Protein AF-T1L429-F1 (afdb_monomer)

Nearest PDB structures (foldseek):
  4bx2-assembly1_B  TM=9.064E-01  e=1.343E-10  Mus musculus
  8qfw-assembly1_B  TM=9.050E-01  e=3.581E-10  Mus musculus
  2cft-assembly1_A-2  TM=8.913E-01  e=7.848E-10  Homo sapiens
  9em1-assembly1_A  TM=9.016E-01  e=1.961E-09  Homo sapiens
  7po7-assembly4_G  TM=8.167E-01  e=1.174E-05  Mus musculus

Sequence (162 aa):
MTYKVSAMKLIKASAYISRVSPDLIMSTNTDFSFPGPKGVVIPGTGSYVQSIENVTRKKMFSIRKPNKTRLTGTIESIRHIHPTVNPDRTMVIGDRCDTDIAFGYNNGFKYKLLVGTGVNSLAEVKQFADDKPEDLIPSHFAPSLNGLIRLIFTVLFDLLII

Mean predicted aligned error: 9.22 Å

Organism: Tetranychus urticae (NCBI:txid32264)

Radius of gyration: 19.2 Å; Cα contacts (8 Å, |Δi|>4): 231; chains: 1; bounding box: 38×37×60 Å

Structure (mmCIF, N/CA/C/O backbone):
data_AF-T1L429-F1
#
_entry.id   AF-T1L429-F1
#
loop_
_atom_site.group_PDB
_atom_site.id
_atom_site.type_symbol
_atom_site.label_atom_id
_atom_site.label_alt_id
_atom_site.label_comp_id
_atom_site.label_asym_id
_atom_site.label_entity_id
_atom_site.label_seq_id
_atom_site.pdbx_PDB_ins_code
_atom_site.Cartn_x
_atom_site.Cartn_y
_atom_site.Cartn_z
_atom_site.occupancy
_atom_site.B_iso_or_equiv
_atom_site.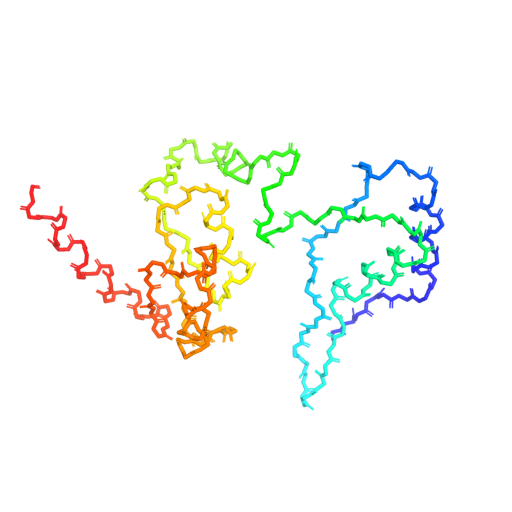auth_seq_id
_atom_site.auth_comp_id
_atom_site.auth_asym_id
_atom_site.auth_atom_id
_atom_site.pdbx_PDB_model_num
ATOM 1 N N . MET A 1 1 ? 13.533 -0.045 18.693 1.00 48.03 1 MET A N 1
ATOM 2 C CA . MET A 1 1 ? 12.479 0.468 17.790 1.00 48.03 1 MET A CA 1
ATOM 3 C C . MET A 1 1 ? 11.244 0.757 18.635 1.00 48.03 1 MET A C 1
ATOM 5 O O . MET A 1 1 ? 10.615 -0.180 19.103 1.00 48.03 1 MET A O 1
ATOM 9 N N . THR A 1 2 ? 10.957 2.020 18.952 1.00 48.16 2 THR A N 1
ATOM 10 C CA . THR A 1 2 ? 9.862 2.361 19.878 1.00 48.16 2 THR A CA 1
ATOM 11 C C . THR A 1 2 ? 8.569 2.526 19.088 1.00 48.16 2 THR A C 1
ATOM 13 O O . THR A 1 2 ? 8.328 3.577 18.498 1.00 48.16 2 THR A O 1
ATOM 16 N N . TYR A 1 3 ? 7.741 1.485 19.053 1.00 64.94 3 TYR A N 1
ATOM 17 C CA . TYR A 1 3 ? 6.379 1.579 18.531 1.00 64.94 3 TYR A CA 1
ATOM 18 C C . TYR A 1 3 ? 5.537 2.417 19.503 1.00 64.94 3 TYR A C 1
ATOM 20 O O . TYR A 1 3 ? 5.285 2.007 20.631 1.00 64.94 3 TYR A O 1
ATOM 28 N N . LYS A 1 4 ? 5.163 3.643 19.109 1.00 78.62 4 LYS A N 1
ATOM 29 C CA . LYS A 1 4 ? 4.527 4.636 20.003 1.00 78.62 4 LYS A CA 1
ATOM 30 C C . LYS A 1 4 ? 2.991 4.634 19.947 1.00 78.62 4 LYS A C 1
ATOM 32 O O . LYS A 1 4 ? 2.387 5.665 20.257 1.00 78.62 4 LYS A O 1
ATOM 37 N N . VAL A 1 5 ? 2.339 3.553 19.523 1.00 87.69 5 VAL A N 1
ATOM 38 C CA . VAL A 1 5 ? 0.868 3.447 19.583 1.00 87.69 5 VAL A CA 1
ATOM 39 C C . VAL A 1 5 ? 0.471 2.960 20.975 1.00 87.69 5 VAL A C 1
ATOM 41 O O . VAL A 1 5 ? 1.050 2.011 21.488 1.00 87.69 5 VAL A O 1
ATOM 44 N N . SER A 1 6 ? -0.489 3.633 21.609 1.00 92.25 6 SER A N 1
ATOM 45 C CA . SER A 1 6 ? -0.991 3.278 22.941 1.00 92.25 6 SER A CA 1
ATOM 46 C C . SER A 1 6 ? -2.514 3.280 22.956 1.00 92.25 6 SER A C 1
ATOM 48 O O . SER A 1 6 ? -3.140 3.961 22.140 1.00 92.25 6 SER A O 1
ATOM 50 N N . ALA A 1 7 ? -3.112 2.579 23.922 1.00 92.62 7 ALA A N 1
ATOM 51 C CA . ALA A 1 7 ? -4.564 2.552 24.106 1.00 92.62 7 ALA A CA 1
ATOM 52 C C . ALA A 1 7 ? -5.159 3.970 24.166 1.00 92.62 7 ALA A C 1
ATOM 54 O O . ALA A 1 7 ? -6.141 4.265 23.495 1.00 92.62 7 ALA A O 1
ATOM 55 N N . MET A 1 8 ? -4.494 4.895 24.866 1.00 95.31 8 MET A N 1
ATOM 56 C CA . MET A 1 8 ? -4.939 6.287 24.967 1.00 95.31 8 MET A CA 1
ATOM 57 C C . MET A 1 8 ? -4.980 7.010 23.610 1.00 95.31 8 MET A C 1
ATOM 59 O O . MET A 1 8 ? -5.870 7.824 23.367 1.00 95.31 8 MET A O 1
ATOM 63 N N . LYS A 1 9 ? -4.043 6.719 22.698 1.00 95.00 9 LYS A N 1
ATOM 64 C CA . LYS A 1 9 ? -4.071 7.284 21.339 1.00 95.00 9 LYS A CA 1
ATOM 65 C C . LYS A 1 9 ? -5.219 6.708 20.514 1.00 95.00 9 LYS A C 1
ATOM 67 O O . LYS A 1 9 ? -5.868 7.467 19.802 1.00 95.00 9 LYS A O 1
ATOM 72 N N . LEU A 1 10 ? -5.496 5.410 20.645 1.00 95.19 10 LEU A N 1
ATOM 73 C CA . LEU A 1 10 ? -6.620 4.758 19.962 1.00 95.19 10 LEU A CA 1
ATOM 74 C C . LEU A 1 10 ? -7.973 5.276 20.471 1.00 95.19 10 LEU A C 1
ATOM 76 O O . LEU A 1 10 ? -8.865 5.535 19.663 1.00 95.19 10 LEU A O 1
ATOM 80 N N . ILE A 1 11 ? -8.102 5.510 21.782 1.00 96.44 11 ILE A N 1
ATOM 81 C CA . ILE A 1 11 ? -9.287 6.137 22.387 1.00 96.44 11 ILE A CA 1
ATOM 82 C C . ILE A 1 11 ? -9.498 7.541 21.809 1.00 96.44 11 ILE A C 1
ATOM 84 O O . ILE A 1 11 ? -10.584 7.846 21.318 1.00 96.44 11 ILE A O 1
ATOM 88 N N . LYS A 1 12 ? -8.452 8.382 21.803 1.00 96.69 12 LYS A N 1
ATOM 89 C CA . LYS A 1 12 ? -8.524 9.739 21.233 1.00 96.69 12 LYS A CA 1
ATOM 90 C C . LYS A 1 12 ? -8.889 9.723 19.748 1.00 96.69 12 LYS A C 1
ATOM 92 O O . LYS A 1 12 ? -9.770 10.470 19.335 1.00 96.69 12 LYS A O 1
ATOM 97 N N . ALA A 1 13 ? -8.242 8.864 18.959 1.00 95.44 13 ALA A N 1
ATOM 98 C CA . ALA A 1 13 ? -8.528 8.729 17.534 1.00 95.44 13 ALA A CA 1
ATOM 99 C C . ALA A 1 13 ? -9.990 8.330 17.293 1.00 95.44 13 ALA A C 1
ATOM 101 O O . ALA A 1 13 ? -10.680 8.994 16.524 1.00 95.44 13 ALA A O 1
ATOM 102 N N . SER A 1 14 ? -10.486 7.317 18.010 1.00 96.56 14 SER A N 1
ATOM 103 C CA . SER A 1 14 ? -11.875 6.855 17.894 1.00 96.56 14 SER A CA 1
ATOM 104 C C . SER A 1 14 ? -12.870 7.956 18.271 1.00 96.56 14 SER A C 1
ATOM 106 O O . SER A 1 14 ? -13.831 8.191 17.544 1.00 96.56 14 SER A O 1
ATOM 108 N N . ALA A 1 15 ? -12.610 8.692 19.357 1.00 96.75 15 ALA A N 1
ATOM 109 C CA . ALA A 1 15 ? -13.465 9.795 19.792 1.00 96.75 15 ALA A CA 1
ATOM 110 C C . ALA A 1 15 ? -13.561 10.924 18.748 1.00 96.75 15 ALA A C 1
ATOM 112 O O . ALA A 1 15 ? -14.651 11.453 18.523 1.00 96.75 15 ALA A O 1
ATOM 113 N N . TYR A 1 16 ? -12.450 11.285 18.097 1.00 96.56 16 TYR A N 1
ATOM 114 C CA . TYR A 1 16 ? -12.453 12.301 17.040 1.00 96.56 16 TYR A CA 1
ATOM 115 C C . TYR A 1 16 ? -13.104 11.801 15.751 1.00 96.56 16 TYR A C 1
ATOM 117 O O . TYR A 1 16 ? -13.963 12.487 15.199 1.00 96.56 16 TYR A O 1
ATOM 125 N N . ILE A 1 17 ? -12.756 10.593 15.305 1.00 95.94 17 ILE A N 1
ATOM 126 C CA . ILE A 1 17 ? -13.294 9.992 14.077 1.00 95.94 17 ILE A CA 1
ATOM 127 C C . ILE A 1 17 ? -14.819 9.854 14.154 1.00 95.94 17 ILE A C 1
ATOM 129 O O . ILE A 1 17 ? -15.520 10.162 13.187 1.00 95.94 17 ILE A O 1
ATOM 133 N N . SER A 1 18 ? -15.370 9.503 15.318 1.00 94.88 18 SER A N 1
ATOM 134 C CA . SER A 1 18 ? -16.823 9.443 15.516 1.00 94.88 18 SER A CA 1
ATOM 135 C C . SER A 1 18 ? -17.537 10.780 15.260 1.00 94.88 18 SER A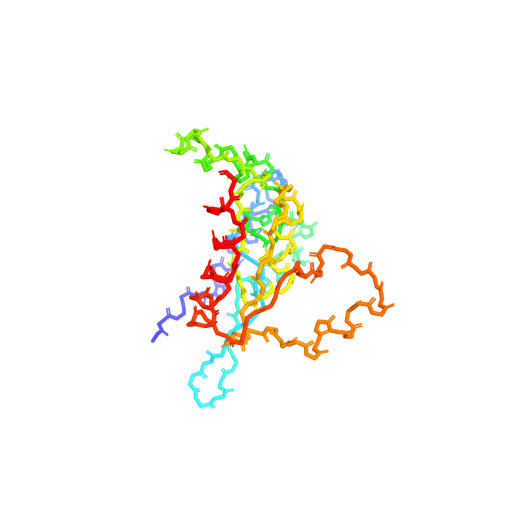 C 1
ATOM 137 O O . SER A 1 18 ? -18.705 10.764 14.880 1.00 94.88 18 SER A O 1
ATOM 139 N N . ARG A 1 19 ? -16.849 11.926 15.368 1.00 95.62 19 ARG A N 1
ATOM 140 C CA . ARG A 1 19 ? -17.443 13.275 15.267 1.00 95.62 19 ARG A CA 1
ATOM 141 C C . ARG A 1 19 ? -17.238 13.981 13.924 1.00 95.62 19 ARG A C 1
ATOM 143 O O . ARG A 1 19 ? -17.881 14.994 13.685 1.00 95.62 19 ARG A O 1
ATOM 150 N N . VAL A 1 20 ? -16.359 13.478 13.060 1.00 95.00 20 VAL A N 1
ATOM 151 C CA . VAL A 1 20 ? -16.052 14.105 11.759 1.00 95.00 20 VAL A CA 1
ATOM 152 C C . VAL A 1 20 ? -16.714 13.371 10.593 1.00 95.00 20 VAL A C 1
ATOM 154 O O . VAL A 1 20 ? -17.132 12.217 10.730 1.00 95.00 20 VAL A O 1
ATOM 157 N N . SER A 1 21 ? -16.807 14.025 9.433 1.00 92.44 21 SER A N 1
ATOM 158 C CA . SER A 1 21 ? -17.250 13.367 8.198 1.00 92.44 21 SER A CA 1
ATOM 159 C C . SER A 1 21 ? -16.298 12.217 7.813 1.00 92.44 21 SER A C 1
ATOM 161 O O . SER A 1 21 ? -15.081 12.381 7.957 1.00 92.44 21 SER A O 1
ATOM 163 N N . PRO A 1 22 ? -16.808 11.083 7.285 1.00 86.94 22 PRO A N 1
ATOM 164 C CA . PRO A 1 22 ? -15.989 10.026 6.684 1.00 86.94 22 PRO A CA 1
ATOM 165 C C . PRO A 1 22 ? -15.013 10.514 5.596 1.00 86.94 22 PRO A C 1
ATOM 167 O O . PRO A 1 22 ? -13.989 9.884 5.356 1.00 86.94 22 PRO A O 1
ATOM 170 N N . ASP A 1 23 ? -15.279 11.658 4.966 1.00 85.88 23 ASP A N 1
ATOM 171 C CA . ASP A 1 23 ? -14.387 12.232 3.950 1.00 85.88 23 ASP A CA 1
ATOM 172 C C . ASP A 1 23 ? -13.061 12.766 4.505 1.00 85.88 23 ASP A C 1
ATOM 174 O O . ASP A 1 23 ? -12.115 12.962 3.742 1.00 85.88 23 ASP A O 1
ATOM 178 N N . LEU A 1 24 ? -12.988 13.012 5.816 1.00 88.38 24 LEU A N 1
ATOM 179 C CA . LEU A 1 24 ? -11.830 13.610 6.488 1.00 88.38 24 LEU A CA 1
ATOM 180 C C . LEU A 1 24 ? -10.950 12.579 7.204 1.00 88.38 24 LEU A C 1
ATOM 182 O O . LEU A 1 24 ? -9.987 12.951 7.877 1.00 88.38 24 LEU A O 1
ATOM 186 N N . ILE A 1 25 ? -11.281 11.291 7.105 1.00 91.69 25 ILE A N 1
ATOM 187 C CA . ILE A 1 25 ? -10.579 10.226 7.822 1.00 91.69 25 ILE A CA 1
ATOM 188 C C . ILE A 1 25 ? -9.748 9.392 6.856 1.00 91.69 25 ILE A C 1
ATOM 190 O O . ILE A 1 25 ? -10.244 8.793 5.902 1.00 91.69 25 ILE A O 1
ATOM 194 N N . MET A 1 26 ? -8.445 9.363 7.116 1.00 90.31 26 MET A N 1
ATOM 195 C CA . MET A 1 26 ? -7.483 8.737 6.225 1.00 90.31 26 MET A CA 1
ATOM 196 C C . MET A 1 26 ? -6.395 7.982 6.982 1.00 90.31 26 MET A C 1
ATOM 198 O O . MET A 1 26 ? -6.004 8.355 8.088 1.00 90.31 26 MET A O 1
ATOM 202 N N . SER A 1 27 ? -5.900 6.919 6.357 1.00 88.69 27 SER A N 1
ATOM 203 C CA . SER A 1 27 ? -4.747 6.142 6.801 1.00 88.69 27 SER A CA 1
ATOM 204 C C . SER A 1 27 ? -3.600 6.284 5.807 1.00 88.69 27 SER A C 1
ATOM 206 O O . SER A 1 27 ? -3.806 6.490 4.611 1.00 88.69 27 SER A O 1
ATOM 208 N N . THR A 1 28 ? -2.365 6.166 6.292 1.00 83.75 28 THR A N 1
ATOM 209 C CA . THR A 1 28 ? -1.186 6.239 5.419 1.00 83.75 28 THR A CA 1
ATOM 210 C C . THR A 1 28 ? -0.980 4.953 4.625 1.00 83.75 28 THR A C 1
ATOM 212 O O . THR A 1 28 ? -0.560 5.026 3.479 1.00 83.75 28 THR A O 1
ATOM 215 N N . ASN A 1 29 ? -1.256 3.795 5.234 1.00 82.50 29 ASN A N 1
ATOM 216 C CA . ASN A 1 29 ? -1.208 2.444 4.665 1.00 82.50 29 ASN A CA 1
ATOM 217 C C . ASN A 1 29 ? -2.164 1.523 5.441 1.00 82.50 29 ASN A C 1
ATOM 219 O O . ASN A 1 29 ? -2.620 1.880 6.530 1.00 82.50 29 ASN A O 1
ATOM 223 N N . THR A 1 30 ? -2.419 0.332 4.906 1.00 82.56 30 THR A N 1
ATOM 224 C CA . THR A 1 30 ? -3.255 -0.706 5.533 1.00 82.56 30 THR A CA 1
ATOM 225 C C . THR A 1 30 ? -2.500 -2.016 5.753 1.00 82.56 30 THR A C 1
ATOM 227 O O . THR A 1 30 ? -3.120 -3.068 5.870 1.00 82.56 30 THR A O 1
ATOM 230 N N . ASP A 1 31 ? -1.169 -1.972 5.853 1.00 83.25 31 ASP A N 1
ATOM 231 C CA . ASP A 1 31 ? -0.366 -3.163 6.129 1.00 83.25 31 ASP A CA 1
ATOM 232 C C . ASP A 1 31 ? -0.669 -3.684 7.541 1.00 83.25 31 ASP A C 1
ATOM 234 O O . ASP A 1 31 ? -0.545 -2.946 8.525 1.00 83.25 31 ASP A O 1
ATOM 238 N N . PHE A 1 32 ? -1.081 -4.949 7.657 1.00 83.88 32 PHE A N 1
ATOM 239 C CA . PHE A 1 32 ? -1.485 -5.542 8.938 1.00 83.88 32 PHE A CA 1
ATOM 240 C C . PHE A 1 32 ? -0.309 -5.896 9.844 1.00 83.88 32 PHE A C 1
ATOM 242 O O . PHE A 1 32 ? -0.422 -5.814 11.062 1.00 83.88 32 PHE A O 1
ATOM 249 N N . SER A 1 33 ? 0.837 -6.272 9.290 1.00 85.75 33 SER A N 1
ATOM 250 C CA . SER A 1 33 ? 1.989 -6.666 10.096 1.00 85.75 33 SER A CA 1
ATOM 251 C C . SER A 1 33 ? 3.289 -6.529 9.329 1.00 85.75 33 SER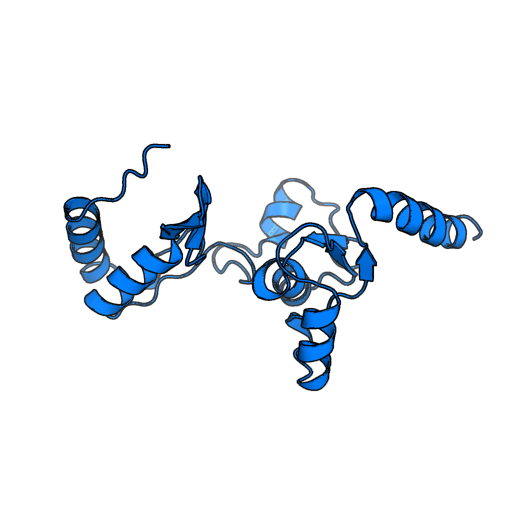 A C 1
ATOM 253 O O . SER A 1 33 ? 3.296 -6.526 8.099 1.00 85.75 33 SER A O 1
ATOM 255 N N . PHE A 1 34 ? 4.392 -6.488 10.063 1.00 82.69 34 PHE A N 1
ATOM 256 C CA . PHE A 1 34 ? 5.739 -6.574 9.510 1.00 82.69 34 PHE A CA 1
ATOM 257 C C . PHE A 1 34 ? 6.613 -7.466 10.403 1.00 82.69 34 PHE A C 1
ATOM 259 O O . PHE A 1 34 ? 6.356 -7.585 11.611 1.00 82.69 34 PHE A O 1
ATOM 266 N N . PRO A 1 35 ? 7.629 -8.123 9.819 1.00 81.25 35 PRO A N 1
ATOM 267 C CA . PRO A 1 35 ? 8.515 -9.005 10.559 1.00 81.25 35 PRO A CA 1
ATOM 268 C C . PRO A 1 35 ? 9.415 -8.204 11.504 1.00 81.25 35 PRO A C 1
ATOM 270 O O . PRO A 1 35 ? 10.032 -7.205 11.130 1.00 81.25 35 PRO A O 1
ATOM 273 N N . GLY A 1 36 ? 9.489 -8.660 12.747 1.00 84.50 36 GLY A N 1
ATOM 274 C CA . GLY A 1 36 ? 10.394 -8.186 13.780 1.00 84.50 36 GLY A CA 1
ATOM 275 C C . GLY A 1 36 ? 11.537 -9.172 14.052 1.00 84.50 36 GLY A C 1
ATOM 276 O O . GLY A 1 36 ? 11.550 -10.295 13.541 1.00 84.50 36 GLY A O 1
ATOM 277 N N . PRO A 1 37 ? 12.519 -8.778 14.882 1.00 85.62 37 PRO A N 1
ATOM 278 C CA . PRO A 1 37 ? 13.624 -9.651 15.265 1.00 85.62 37 PRO A CA 1
ATOM 279 C C . PRO A 1 37 ? 13.127 -10.949 15.907 1.00 85.62 37 PRO A C 1
ATOM 281 O O . PRO A 1 37 ? 12.148 -10.937 16.651 1.00 85.62 37 PRO A O 1
ATOM 284 N N . LYS A 1 38 ? 13.848 -12.054 15.678 1.00 90.38 38 LYS A N 1
ATOM 285 C CA . LYS A 1 38 ? 13.575 -13.362 16.306 1.00 90.38 38 LYS A CA 1
ATOM 286 C C . LYS A 1 38 ? 12.144 -13.881 16.067 1.00 90.38 38 LYS A C 1
ATOM 288 O O . LYS A 1 38 ? 11.558 -14.489 16.953 1.00 90.38 38 LYS A O 1
ATOM 293 N N . GLY A 1 39 ? 11.578 -13.619 14.886 1.00 86.44 39 GLY A N 1
ATOM 294 C CA . GLY A 1 39 ? 10.249 -14.115 14.506 1.00 86.44 39 GLY A CA 1
ATOM 295 C C . GLY A 1 39 ? 9.078 -13.382 15.167 1.00 86.44 39 GLY A C 1
ATOM 296 O O . GLY A 1 39 ? 7.941 -13.831 15.058 1.00 86.44 39 GLY A O 1
ATOM 297 N N . VAL A 1 40 ? 9.324 -12.256 15.845 1.00 89.81 40 VAL A N 1
ATOM 298 C CA . VAL A 1 40 ? 8.250 -11.425 16.402 1.00 89.81 40 VAL A CA 1
ATOM 299 C C . VAL A 1 40 ? 7.418 -10.847 15.262 1.00 89.81 40 VAL A C 1
ATOM 301 O O . VAL A 1 40 ? 7.955 -10.208 14.365 1.00 89.81 40 VAL A O 1
ATOM 304 N N . VAL A 1 41 ? 6.100 -11.011 15.316 1.00 88.38 41 VAL A N 1
ATOM 305 C CA . VAL A 1 41 ? 5.171 -10.322 14.413 1.00 88.38 41 VAL A CA 1
ATOM 306 C C . VAL A 1 41 ? 4.774 -9.005 15.059 1.00 88.38 41 VAL A C 1
ATOM 308 O O . VAL A 1 41 ? 4.283 -8.990 16.189 1.00 88.38 41 VAL A O 1
ATOM 311 N N . ILE A 1 42 ? 4.992 -7.893 14.363 1.00 89.19 42 ILE A N 1
ATOM 312 C CA . ILE A 1 42 ? 4.686 -6.571 14.903 1.00 89.19 42 ILE A CA 1
ATOM 313 C C . ILE A 1 42 ? 3.458 -6.003 14.170 1.00 89.19 42 ILE A C 1
ATOM 315 O O . ILE A 1 42 ? 3.462 -5.972 12.936 1.00 89.19 42 ILE A O 1
ATOM 319 N N . PRO A 1 43 ? 2.410 -5.554 14.893 1.00 89.75 43 PRO A N 1
ATOM 320 C CA . PRO A 1 43 ? 1.219 -4.972 14.280 1.00 89.75 43 PRO A CA 1
ATOM 321 C C . PRO A 1 43 ? 1.524 -3.710 13.469 1.00 89.75 43 PRO A C 1
ATOM 323 O O . PRO A 1 43 ? 2.163 -2.774 13.958 1.00 89.75 43 PRO A O 1
ATOM 326 N N . GLY A 1 44 ? 1.029 -3.693 12.235 1.00 88.44 44 GLY A N 1
ATOM 327 C CA . GLY A 1 44 ? 1.122 -2.591 11.285 1.00 88.44 44 GLY A CA 1
ATOM 328 C C . GLY A 1 44 ? -0.014 -1.584 11.403 1.00 88.44 44 GLY A C 1
ATOM 329 O O . GLY A 1 44 ? -0.884 -1.664 12.272 1.00 88.44 44 GLY A O 1
ATOM 330 N N . THR A 1 45 ? -0.006 -0.599 10.503 1.00 90.25 45 THR A N 1
ATOM 331 C CA . THR A 1 45 ? -1.027 0.462 10.497 1.00 90.25 45 THR A CA 1
ATOM 332 C C . THR A 1 45 ? -2.418 -0.114 10.239 1.00 90.25 45 THR A C 1
ATOM 334 O O . THR A 1 45 ? -3.372 0.319 10.884 1.00 90.25 45 THR A O 1
ATOM 337 N N . GLY A 1 46 ? -2.526 -1.143 9.392 1.00 89.38 46 GLY A N 1
ATOM 338 C CA . GLY A 1 46 ? -3.768 -1.854 9.089 1.00 89.38 46 GLY A CA 1
ATOM 339 C C . GLY A 1 46 ? -4.469 -2.414 10.326 1.00 89.38 46 GLY A C 1
ATOM 340 O O . GLY A 1 46 ? -5.681 -2.252 10.459 1.00 89.38 46 GLY A O 1
ATOM 341 N N . SER A 1 47 ? -3.725 -2.973 11.287 1.00 92.69 47 SER A N 1
ATOM 342 C CA . SER A 1 47 ? -4.308 -3.491 12.535 1.00 92.69 47 SER A CA 1
ATOM 343 C C . SER A 1 47 ? -4.977 -2.392 13.362 1.00 92.69 47 SER A C 1
ATOM 345 O O . SER A 1 47 ? -6.073 -2.577 13.897 1.00 92.69 47 SER A O 1
ATOM 347 N N . TYR A 1 48 ? -4.337 -1.224 13.459 1.00 93.50 48 TYR A N 1
ATOM 348 C CA . TYR A 1 48 ? -4.887 -0.087 14.201 1.00 93.50 48 TYR A CA 1
ATOM 349 C C . TYR A 1 48 ? -6.056 0.560 13.460 1.00 93.50 48 TYR A C 1
ATOM 351 O O . TYR A 1 48 ? -7.061 0.896 14.087 1.00 93.50 48 TYR A O 1
ATOM 359 N N . VAL A 1 49 ? -5.941 0.695 12.135 1.00 93.44 49 VAL A N 1
ATOM 360 C CA . VAL A 1 49 ? -7.006 1.193 11.258 1.00 93.44 49 VAL A CA 1
ATOM 361 C C . VAL A 1 49 ? -8.251 0.338 11.443 1.00 93.44 49 VAL A C 1
ATOM 363 O O . VAL A 1 49 ? -9.275 0.863 11.867 1.00 93.44 49 VAL A O 1
ATOM 366 N N . GLN A 1 50 ? -8.149 -0.978 11.254 1.00 94.25 50 GLN A N 1
ATOM 367 C CA . GLN A 1 50 ? -9.288 -1.888 11.365 1.00 94.25 50 GLN A CA 1
ATOM 368 C C . GLN A 1 50 ? -9.919 -1.870 12.765 1.00 94.25 50 GLN A C 1
ATOM 370 O O . GLN A 1 50 ? -11.143 -1.880 12.890 1.00 94.25 50 GLN A O 1
ATOM 375 N N . SER A 1 51 ? -9.104 -1.771 13.819 1.00 95.12 51 SER A N 1
ATOM 376 C CA . SER A 1 51 ? -9.606 -1.619 15.190 1.00 95.12 51 SER A CA 1
ATOM 377 C C . SER A 1 51 ? -10.480 -0.369 15.340 1.00 95.12 51 SER A C 1
ATOM 379 O O . SER A 1 51 ? -11.586 -0.440 15.874 1.00 95.12 51 SER A O 1
ATOM 381 N N . ILE A 1 52 ? -10.016 0.776 14.833 1.00 95.75 52 ILE A N 1
ATOM 382 C CA . ILE A 1 52 ? -10.749 2.045 14.902 1.00 95.75 52 ILE A CA 1
ATOM 383 C C . ILE A 1 52 ? -11.987 2.024 13.992 1.00 95.75 52 ILE A C 1
ATOM 385 O O . ILE A 1 52 ? -13.048 2.488 14.411 1.00 95.75 52 ILE A O 1
ATOM 389 N N . GLU A 1 53 ? -11.896 1.481 12.774 1.00 95.31 53 GLU A N 1
ATOM 390 C CA . GLU A 1 53 ? -13.050 1.351 11.870 1.00 95.31 53 GLU A CA 1
ATOM 391 C C . GLU A 1 53 ? -14.163 0.510 12.502 1.00 95.31 53 GLU A C 1
ATOM 393 O O . GLU A 1 53 ? -15.338 0.862 12.409 1.00 95.31 53 GLU A O 1
ATOM 398 N N . ASN A 1 54 ? -13.803 -0.578 13.187 1.00 95.56 54 ASN A N 1
ATOM 399 C CA . ASN A 1 54 ? -14.768 -1.456 13.844 1.00 95.56 54 ASN A CA 1
ATOM 400 C C . ASN A 1 54 ? -15.472 -0.771 15.020 1.00 95.56 54 ASN A C 1
ATOM 402 O O . ASN A 1 54 ? -16.673 -0.967 15.207 1.00 95.56 54 ASN A O 1
ATOM 406 N N . VAL A 1 55 ? -14.750 0.049 15.789 1.00 95.62 55 VAL A N 1
ATOM 407 C CA . VAL A 1 55 ? -15.317 0.813 16.912 1.00 95.62 55 VAL A CA 1
ATOM 408 C C . VAL A 1 55 ? -16.196 1.962 16.417 1.00 95.62 55 VAL A C 1
ATOM 410 O O . VAL A 1 55 ? -17.295 2.166 16.924 1.00 95.62 55 VAL A O 1
ATOM 413 N N . THR A 1 56 ? -15.727 2.717 15.425 1.00 95.50 56 THR A N 1
ATOM 414 C CA . THR A 1 56 ? -16.394 3.943 14.950 1.00 95.50 56 THR A CA 1
ATOM 415 C C . THR A 1 56 ? -17.443 3.688 13.869 1.00 95.50 56 THR A C 1
ATOM 417 O O . THR A 1 56 ? -18.234 4.581 13.573 1.00 95.50 56 THR A O 1
ATOM 420 N N . ARG A 1 57 ? -17.445 2.489 13.268 1.00 95.06 57 ARG A N 1
ATOM 421 C CA . ARG A 1 57 ? -18.257 2.099 12.101 1.00 95.06 57 ARG A CA 1
ATOM 422 C C . ARG A 1 57 ? -18.064 3.005 10.882 1.00 95.06 57 ARG A C 1
ATOM 424 O O . ARG A 1 57 ? -18.921 3.055 10.005 1.00 95.06 57 ARG A O 1
ATOM 431 N N . LYS A 1 58 ? -16.924 3.696 10.804 1.00 93.69 58 LYS A N 1
ATOM 432 C CA . LYS A 1 58 ? -16.549 4.550 9.675 1.00 93.69 58 LYS A CA 1
ATOM 433 C C . LYS A 1 58 ? -15.331 3.975 8.972 1.00 93.69 58 LYS A C 1
ATOM 435 O O . LYS A 1 58 ? -14.340 3.650 9.620 1.00 93.69 58 LYS A O 1
ATOM 440 N N . LYS A 1 59 ? -15.415 3.864 7.647 1.00 91.00 59 LYS A N 1
ATOM 441 C CA . LYS A 1 59 ? -14.309 3.409 6.802 1.00 91.00 59 LYS A CA 1
ATOM 442 C C . LYS A 1 59 ? -13.328 4.541 6.542 1.00 91.00 59 LYS A C 1
ATOM 444 O O . LYS A 1 59 ? -13.736 5.639 6.176 1.00 91.00 59 LYS A O 1
ATOM 449 N N . MET A 1 60 ? -12.048 4.263 6.747 1.00 89.88 60 MET A N 1
ATOM 450 C CA . MET A 1 60 ? -10.955 5.189 6.496 1.00 89.88 60 MET A CA 1
ATOM 451 C C . MET A 1 60 ? -10.426 4.995 5.085 1.00 89.88 60 MET A C 1
ATOM 453 O O . MET A 1 60 ? -10.162 3.879 4.639 1.00 89.88 60 MET A O 1
ATOM 457 N N . PHE A 1 61 ? -10.198 6.103 4.395 1.00 85.75 61 PHE A N 1
ATOM 458 C CA . PHE A 1 61 ? -9.562 6.067 3.090 1.00 85.75 61 PHE A CA 1
ATOM 459 C C . PHE A 1 61 ? -8.050 5.834 3.239 1.00 85.75 61 PHE A C 1
ATOM 461 O O . PHE A 1 61 ? -7.389 6.558 3.982 1.00 85.75 61 PHE A O 1
ATOM 468 N N . SER A 1 62 ? -7.467 4.849 2.550 1.00 82.50 62 SER A N 1
ATOM 469 C CA . SER A 1 62 ? -6.006 4.686 2.548 1.00 82.50 62 SER A CA 1
ATOM 470 C C . SER A 1 62 ? -5.360 5.461 1.409 1.00 82.50 62 SER A C 1
ATOM 472 O O . SER A 1 62 ? -5.728 5.285 0.248 1.00 82.50 62 SER A O 1
ATOM 474 N N . ILE A 1 63 ? -4.373 6.291 1.747 1.00 77.19 63 ILE A N 1
ATOM 475 C CA . ILE A 1 63 ? -3.627 7.129 0.797 1.00 77.19 63 ILE A CA 1
ATOM 476 C C . ILE A 1 63 ? -2.668 6.288 -0.063 1.00 77.19 63 ILE A C 1
ATOM 478 O O . ILE A 1 63 ? -2.275 6.713 -1.145 1.00 77.19 63 ILE A O 1
ATOM 482 N N . ARG A 1 64 ? -2.254 5.104 0.400 1.00 71.19 64 ARG A N 1
ATOM 483 C CA . ARG A 1 64 ? -1.257 4.294 -0.309 1.00 71.19 64 ARG A CA 1
ATOM 484 C C . ARG A 1 64 ? -1.842 3.452 -1.439 1.00 71.19 64 ARG A C 1
ATOM 486 O O . ARG A 1 64 ? -3.048 3.258 -1.573 1.00 71.19 64 ARG A O 1
ATOM 493 N N . LYS A 1 65 ? -0.903 2.915 -2.219 1.00 68.44 65 LYS A N 1
ATOM 494 C CA . LYS A 1 65 ? -1.090 1.806 -3.152 1.00 68.44 65 LYS A CA 1
ATOM 495 C C . LYS A 1 65 ? -1.955 0.695 -2.522 1.00 68.44 65 LYS A C 1
ATOM 497 O O . LYS A 1 65 ? -1.760 0.416 -1.340 1.00 68.44 65 LYS A O 1
ATOM 502 N N . PRO A 1 66 ? -2.865 0.061 -3.275 1.00 62.94 66 PRO A N 1
ATOM 503 C CA . PRO A 1 66 ? -3.056 0.180 -4.723 1.00 62.94 66 PRO A CA 1
ATOM 504 C C . PRO A 1 66 ? -4.028 1.295 -5.139 1.00 62.94 66 PRO A C 1
ATOM 506 O O . PRO A 1 66 ? -4.300 1.456 -6.328 1.00 62.94 66 PRO A O 1
ATOM 509 N N . ASN A 1 67 ? -4.570 2.052 -4.182 1.00 62.28 67 ASN A N 1
ATOM 510 C CA . ASN A 1 67 ? -5.669 2.977 -4.437 1.00 62.28 67 ASN A CA 1
ATOM 511 C C . ASN A 1 67 ? -5.271 4.089 -5.418 1.00 62.28 67 ASN A C 1
ATOM 513 O O . ASN A 1 67 ? -4.203 4.692 -5.304 1.00 62.28 67 ASN A O 1
ATOM 517 N N . LYS A 1 68 ? -6.185 4.434 -6.334 1.00 56.47 68 LYS A N 1
ATOM 518 C CA . LYS A 1 68 ? -6.189 5.760 -6.964 1.00 56.47 68 LYS A CA 1
ATOM 519 C C . LYS A 1 68 ? -6.452 6.768 -5.845 1.00 56.47 68 LYS A C 1
ATOM 521 O O . LYS A 1 68 ? -7.544 6.767 -5.278 1.00 56.47 68 LYS A O 1
ATOM 526 N N . THR A 1 69 ? -5.475 7.588 -5.460 1.00 55.16 69 THR A N 1
ATOM 527 C CA . THR A 1 69 ? -5.706 8.598 -4.416 1.00 55.16 69 THR A CA 1
ATOM 528 C C . THR A 1 69 ? -6.882 9.497 -4.799 1.00 55.16 69 THR A C 1
ATOM 530 O O . THR A 1 69 ? -6.865 10.119 -5.855 1.00 55.16 69 THR A O 1
ATOM 533 N N . ARG A 1 70 ? -7.901 9.586 -3.933 1.00 52.41 70 ARG A N 1
ATOM 534 C CA . ARG A 1 70 ? -9.114 10.392 -4.169 1.00 52.41 70 ARG A CA 1
ATOM 535 C C . ARG A 1 70 ? -8.842 11.903 -4.189 1.00 52.41 70 ARG A C 1
ATOM 537 O O . ARG A 1 70 ? -9.634 12.659 -4.732 1.00 52.41 70 ARG A O 1
ATOM 544 N N . LEU A 1 71 ? -7.742 12.326 -3.564 1.00 49.22 71 LEU A N 1
ATOM 545 C CA . LEU A 1 71 ? -7.400 13.734 -3.336 1.00 49.22 71 LEU A CA 1
ATOM 546 C C . LEU A 1 71 ? -6.634 14.357 -4.512 1.00 49.22 71 LEU A C 1
ATOM 548 O O . LEU A 1 71 ? -6.859 15.514 -4.832 1.00 49.22 71 LEU A O 1
ATOM 552 N N . THR A 1 72 ? -5.802 13.567 -5.186 1.00 52.75 72 THR A N 1
ATOM 553 C CA . THR A 1 72 ? -5.148 13.835 -6.471 1.00 52.75 72 THR A CA 1
ATOM 554 C C . THR A 1 72 ? -4.680 12.471 -6.978 1.00 52.75 72 THR A C 1
ATOM 556 O O . THR A 1 72 ? -4.106 11.694 -6.205 1.00 52.75 72 THR A O 1
ATOM 559 N N . GLY A 1 73 ? -4.943 12.109 -8.237 1.00 66.75 73 GLY A N 1
ATOM 560 C CA . GLY A 1 73 ? -4.413 10.851 -8.779 1.00 66.75 73 GLY A CA 1
ATOM 561 C C . GLY A 1 73 ? -2.903 10.795 -8.533 1.00 66.75 73 GLY A C 1
ATOM 562 O O . GLY A 1 73 ? -2.229 11.808 -8.701 1.00 66.75 73 GLY A O 1
ATOM 563 N N . THR A 1 74 ? -2.349 9.665 -8.080 1.00 70.56 74 THR A N 1
ATOM 564 C CA . THR A 1 74 ? -0.914 9.592 -7.737 1.00 70.56 74 THR A CA 1
ATOM 565 C C . THR A 1 74 ? -0.033 10.027 -8.915 1.00 70.56 74 THR A C 1
ATOM 567 O O . THR A 1 74 ? 0.995 10.668 -8.715 1.00 70.56 74 THR A O 1
ATOM 570 N N . ILE A 1 75 ? -0.491 9.761 -10.143 1.00 76.88 75 ILE A N 1
ATOM 571 C CA . ILE A 1 75 ? 0.093 10.269 -11.390 1.00 76.88 75 ILE A CA 1
ATOM 572 C C . ILE A 1 75 ? 0.136 11.792 -11.449 1.00 76.88 75 ILE A C 1
ATOM 574 O O . ILE A 1 75 ? 1.167 12.337 -11.813 1.00 76.88 75 ILE A O 1
ATOM 578 N N . GLU A 1 76 ? -0.939 12.483 -11.080 1.00 79.69 76 GLU A N 1
ATOM 579 C CA . GLU A 1 76 ? -1.001 13.947 -11.113 1.00 79.69 76 GLU A CA 1
ATOM 580 C C . GLU A 1 76 ? -0.042 14.563 -10.093 1.00 79.69 76 GLU A C 1
ATOM 582 O O . GLU A 1 76 ? 0.663 15.518 -10.404 1.00 79.69 76 GLU A O 1
ATOM 587 N N . SER A 1 77 ? 0.089 13.953 -8.911 1.00 78.94 77 SER A N 1
ATOM 588 C CA . SER A 1 77 ? 1.108 14.351 -7.930 1.00 78.94 77 SER A CA 1
ATOM 589 C C . SER A 1 77 ? 2.534 14.133 -8.452 1.00 78.94 77 SER A C 1
ATOM 591 O O . SER A 1 77 ? 3.405 14.969 -8.225 1.00 78.94 77 SER A O 1
ATOM 593 N N . ILE A 1 78 ? 2.786 13.033 -9.171 1.00 81.75 78 ILE A N 1
ATOM 594 C CA . ILE A 1 78 ? 4.086 12.787 -9.815 1.00 81.75 78 ILE A CA 1
ATOM 595 C C . ILE A 1 78 ? 4.321 13.805 -10.933 1.00 81.75 78 ILE A C 1
ATOM 597 O O . ILE A 1 78 ? 5.396 14.389 -10.992 1.00 81.75 78 ILE A O 1
ATOM 601 N N . ARG A 1 79 ? 3.324 14.054 -11.786 1.00 86.44 79 ARG A N 1
ATOM 602 C CA . ARG A 1 79 ? 3.392 15.003 -12.905 1.00 86.44 79 ARG A CA 1
ATOM 603 C C . ARG A 1 79 ? 3.556 16.445 -12.458 1.00 86.44 79 ARG A C 1
ATOM 605 O O . ARG A 1 79 ? 4.182 17.219 -13.169 1.00 86.44 79 ARG A O 1
ATOM 612 N N . HIS A 1 80 ? 3.070 16.791 -11.272 1.00 86.25 80 HIS A N 1
ATOM 613 C CA . HIS A 1 80 ? 3.326 18.096 -10.676 1.00 86.25 80 HIS A CA 1
ATOM 614 C C . HIS A 1 80 ? 4.831 18.372 -10.508 1.00 86.25 80 HIS A C 1
ATOM 616 O O . HIS A 1 80 ? 5.275 19.497 -10.715 1.00 86.25 80 HIS A O 1
ATOM 622 N N . ILE A 1 81 ? 5.621 17.343 -10.177 1.00 88.50 81 ILE A N 1
ATOM 623 C CA . ILE A 1 81 ? 7.083 17.437 -10.013 1.00 88.50 81 ILE A CA 1
ATOM 624 C C . ILE A 1 81 ? 7.814 17.055 -11.313 1.00 88.50 81 ILE A C 1
ATOM 626 O O . ILE A 1 81 ? 8.844 17.632 -11.655 1.00 88.50 81 ILE A O 1
ATOM 630 N N . HIS A 1 82 ? 7.271 16.092 -12.057 1.00 87.06 82 HIS A N 1
ATOM 631 C CA . HIS A 1 82 ? 7.833 15.530 -13.282 1.00 87.06 82 HIS A CA 1
ATOM 632 C C . HIS A 1 82 ? 6.790 15.526 -14.413 1.00 87.06 82 HIS A C 1
ATOM 634 O O . HIS A 1 82 ? 6.223 14.475 -14.731 1.00 87.06 82 HIS A O 1
ATOM 640 N N . PRO A 1 83 ? 6.543 16.678 -15.066 1.00 87.81 83 PRO A N 1
ATOM 641 C CA . PRO A 1 83 ? 5.452 16.840 -16.037 1.00 87.81 83 PRO A CA 1
ATOM 642 C C . PRO A 1 83 ? 5.516 15.895 -17.241 1.00 87.81 83 PRO A C 1
ATOM 644 O O . PRO A 1 83 ? 4.507 15.632 -17.888 1.00 87.81 83 PRO A O 1
ATOM 647 N N . THR A 1 84 ? 6.699 15.362 -17.541 1.00 88.88 84 THR A N 1
ATOM 648 C CA . THR A 1 84 ? 6.958 14.482 -18.686 1.00 88.88 84 THR A CA 1
ATOM 649 C C . THR A 1 84 ? 6.634 13.010 -18.424 1.00 88.88 84 THR A C 1
ATOM 651 O O . THR A 1 84 ? 6.734 12.195 -19.344 1.00 88.88 84 THR A O 1
ATOM 654 N N . VAL A 1 85 ? 6.241 12.638 -17.200 1.00 87.38 85 VAL A N 1
ATOM 655 C CA . VAL A 1 85 ? 5.893 11.249 -16.872 1.00 87.38 85 VAL A CA 1
ATOM 656 C C . VAL A 1 85 ? 4.654 10.816 -17.659 1.00 87.38 85 VAL A C 1
ATOM 658 O O . VAL A 1 85 ? 3.550 11.350 -17.502 1.00 87.38 85 VAL A O 1
ATOM 661 N N . ASN A 1 86 ? 4.844 9.799 -18.500 1.00 85.56 86 ASN A N 1
ATOM 662 C CA . ASN A 1 86 ? 3.794 9.148 -19.270 1.00 85.56 86 ASN A CA 1
ATOM 663 C C . ASN A 1 86 ? 3.626 7.689 -18.793 1.00 85.56 86 ASN A C 1
ATOM 665 O O . ASN A 1 86 ? 4.560 6.903 -18.987 1.00 85.56 86 ASN A O 1
ATOM 669 N N . PRO A 1 87 ? 2.470 7.302 -18.213 1.00 86.75 87 PRO A N 1
ATOM 670 C CA . PRO A 1 87 ? 2.193 5.923 -17.795 1.00 86.75 87 PRO A CA 1
ATOM 671 C C . PRO A 1 87 ? 2.413 4.859 -18.886 1.00 86.75 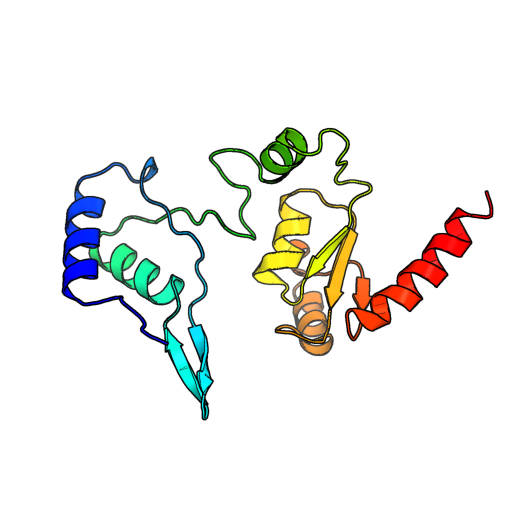87 PRO A C 1
ATOM 673 O O . PRO A 1 87 ? 2.834 3.747 -18.567 1.00 86.75 87 PRO A O 1
ATOM 676 N N . ASP A 1 88 ? 2.240 5.203 -20.168 1.00 88.12 88 ASP A N 1
ATOM 677 C CA . ASP A 1 88 ? 2.457 4.281 -21.297 1.00 88.12 88 ASP A CA 1
ATOM 678 C C . ASP A 1 88 ? 3.931 3.928 -21.527 1.00 88.12 88 ASP A C 1
ATOM 680 O O . ASP A 1 88 ? 4.253 2.918 -22.158 1.00 88.12 88 ASP A O 1
ATOM 684 N N . ARG A 1 89 ? 4.840 4.772 -21.030 1.00 87.31 89 ARG A N 1
ATOM 685 C CA . ARG A 1 89 ? 6.299 4.628 -21.152 1.00 87.31 89 ARG A CA 1
ATOM 686 C C . ARG A 1 89 ? 6.998 4.524 -19.798 1.00 87.31 89 ARG A C 1
ATOM 688 O O . ARG A 1 89 ? 8.222 4.570 -19.742 1.00 87.31 89 ARG A O 1
ATOM 695 N N . THR A 1 90 ? 6.236 4.391 -18.716 1.00 86.94 90 THR A N 1
ATOM 696 C CA . THR A 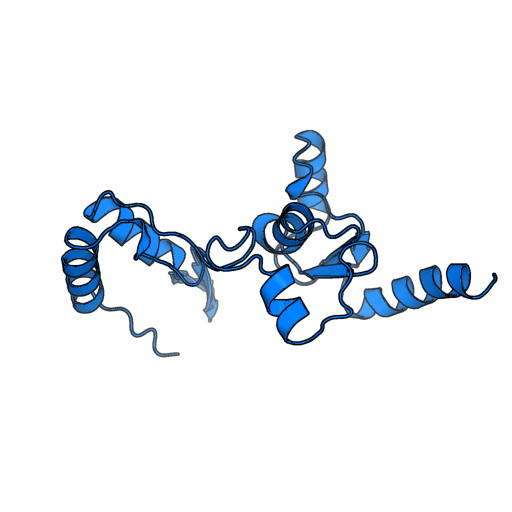1 90 ? 6.768 4.286 -17.355 1.00 86.94 90 THR A CA 1
ATOM 697 C C . THR A 1 90 ? 6.528 2.882 -16.821 1.00 86.94 90 THR A C 1
ATOM 699 O O . THR A 1 90 ? 5.441 2.327 -16.977 1.00 86.94 90 THR A O 1
ATOM 702 N N . MET A 1 91 ? 7.548 2.307 -16.186 1.00 87.50 91 MET A N 1
ATOM 703 C CA . MET A 1 91 ? 7.464 1.002 -15.541 1.00 87.50 91 MET A CA 1
ATOM 704 C C . MET A 1 91 ? 7.345 1.167 -14.029 1.00 87.50 91 MET A C 1
ATOM 706 O O . MET A 1 91 ? 8.158 1.851 -13.409 1.00 87.50 91 MET A O 1
ATOM 710 N N . VAL A 1 92 ? 6.353 0.511 -13.431 1.00 89.81 92 VAL A N 1
ATOM 711 C CA . VAL A 1 92 ? 6.274 0.350 -11.976 1.00 89.81 92 VAL A CA 1
ATOM 712 C C . VAL A 1 92 ? 7.084 -0.874 -11.577 1.00 89.81 92 VAL A C 1
ATOM 714 O O . VAL A 1 92 ? 6.896 -1.944 -12.146 1.00 89.81 92 VAL A O 1
ATOM 717 N N . ILE A 1 93 ? 7.971 -0.715 -10.598 1.00 91.56 93 ILE A N 1
ATOM 718 C CA . ILE A 1 93 ? 8.801 -1.791 -10.053 1.00 91.56 93 ILE A CA 1
ATOM 719 C C . ILE A 1 93 ? 8.437 -1.959 -8.580 1.00 91.56 93 ILE A C 1
ATOM 721 O O . ILE A 1 93 ? 8.413 -0.972 -7.840 1.00 91.56 93 ILE A O 1
ATOM 725 N N . GLY A 1 94 ? 8.159 -3.188 -8.159 1.00 89.44 94 GLY A N 1
ATOM 726 C CA . GLY A 1 94 ? 7.865 -3.507 -6.765 1.00 89.44 94 GLY A CA 1
ATOM 727 C C . GLY A 1 94 ? 7.944 -4.998 -6.491 1.00 89.44 94 GLY A C 1
ATOM 728 O O . GLY A 1 94 ? 8.193 -5.788 -7.397 1.00 89.44 94 GLY A O 1
ATOM 729 N N . ASP A 1 95 ? 7.774 -5.381 -5.237 1.00 91.06 95 ASP A N 1
ATOM 730 C CA . ASP A 1 95 ? 7.957 -6.753 -4.760 1.00 91.06 95 ASP A CA 1
ATOM 731 C C . ASP A 1 95 ? 6.654 -7.412 -4.289 1.00 91.06 95 ASP A C 1
ATOM 733 O O . ASP A 1 95 ? 6.664 -8.561 -3.843 1.00 91.06 95 ASP A O 1
ATOM 737 N N . ARG A 1 96 ? 5.526 -6.702 -4.405 1.00 88.38 96 ARG A N 1
ATOM 738 C CA . ARG A 1 96 ? 4.224 -7.173 -3.938 1.00 88.38 96 ARG A CA 1
ATOM 739 C C . ARG A 1 96 ? 3.106 -6.884 -4.939 1.00 88.38 96 ARG A C 1
ATOM 741 O O . ARG A 1 96 ? 2.993 -5.774 -5.469 1.00 88.38 96 ARG A O 1
ATOM 748 N N . CYS A 1 97 ? 2.270 -7.885 -5.198 1.00 87.69 97 CYS A N 1
ATOM 749 C CA . CYS A 1 97 ? 1.220 -7.818 -6.213 1.00 87.69 97 CYS A CA 1
ATOM 750 C C . CYS A 1 97 ? 0.044 -6.927 -5.798 1.00 87.69 97 CYS A C 1
ATOM 752 O O . CYS A 1 97 ? -0.360 -6.052 -6.561 1.00 87.69 97 CYS A O 1
ATOM 754 N N . ASP A 1 98 ? -0.460 -7.102 -4.578 1.00 83.69 98 ASP A N 1
ATOM 755 C CA . ASP A 1 98 ? -1.618 -6.372 -4.037 1.00 83.69 98 ASP A CA 1
ATOM 756 C C . ASP A 1 98 ? -1.354 -4.873 -3.801 1.00 83.69 98 ASP A C 1
ATOM 758 O O . ASP A 1 98 ? -2.297 -4.086 -3.702 1.00 83.69 98 ASP A O 1
ATOM 762 N N . THR A 1 99 ? -0.086 -4.450 -3.766 1.00 79.62 99 THR A N 1
ATOM 763 C CA . THR A 1 99 ? 0.293 -3.039 -3.664 1.00 79.62 99 THR A CA 1
ATOM 764 C C . THR A 1 99 ? 0.904 -2.500 -4.947 1.00 79.62 99 THR A C 1
ATOM 766 O O . THR A 1 99 ? 0.326 -1.598 -5.546 1.00 79.62 99 THR A O 1
ATOM 769 N N . ASP A 1 100 ? 2.070 -2.975 -5.385 1.00 87.50 100 ASP A N 1
ATOM 770 C CA . ASP A 1 100 ? 2.822 -2.304 -6.454 1.00 87.50 100 ASP A CA 1
ATOM 771 C C . ASP A 1 100 ? 2.276 -2.610 -7.844 1.00 87.50 100 ASP A C 1
ATOM 773 O O . ASP A 1 100 ? 2.133 -1.699 -8.664 1.00 87.50 100 ASP A O 1
ATOM 777 N N . ILE A 1 101 ? 1.935 -3.872 -8.099 1.00 90.31 101 ILE A N 1
ATOM 778 C CA . ILE A 1 101 ? 1.381 -4.298 -9.388 1.00 90.31 101 ILE A CA 1
ATOM 779 C C . ILE A 1 101 ? -0.036 -3.749 -9.549 1.00 90.31 101 ILE A C 1
ATOM 781 O O . ILE A 1 101 ? -0.309 -3.072 -10.546 1.00 90.31 101 ILE A O 1
ATOM 785 N N . ALA A 1 102 ? -0.868 -3.892 -8.516 1.00 87.44 102 ALA A N 1
ATOM 786 C CA . ALA A 1 102 ? -2.201 -3.304 -8.468 1.00 87.44 102 ALA A CA 1
ATOM 787 C C . ALA A 1 102 ? -2.170 -1.773 -8.549 1.00 87.44 102 ALA A C 1
ATOM 789 O O . ALA A 1 102 ? -2.997 -1.175 -9.232 1.00 87.44 102 ALA A O 1
ATOM 790 N N . PHE A 1 103 ? -1.177 -1.104 -7.953 1.00 86.69 103 PHE A N 1
ATOM 791 C CA . PHE A 1 103 ? -0.974 0.333 -8.161 1.00 86.69 103 PHE A CA 1
ATOM 792 C C . PHE A 1 103 ? -0.687 0.672 -9.620 1.00 86.69 103 PHE A C 1
ATOM 794 O O . PHE A 1 103 ? -1.265 1.625 -10.149 1.00 86.69 103 PHE A O 1
ATOM 801 N N . GLY A 1 104 ? 0.207 -0.086 -10.257 1.00 87.75 104 GLY A N 1
ATOM 802 C CA . GLY A 1 104 ? 0.531 0.086 -11.664 1.00 87.75 104 GLY A CA 1
ATOM 803 C C . GLY A 1 104 ? -0.705 -0.060 -12.545 1.00 87.75 104 GLY A C 1
ATOM 804 O O . GLY A 1 104 ? -0.980 0.809 -13.369 1.00 87.75 104 GLY A O 1
ATOM 805 N N . TYR A 1 105 ? -1.488 -1.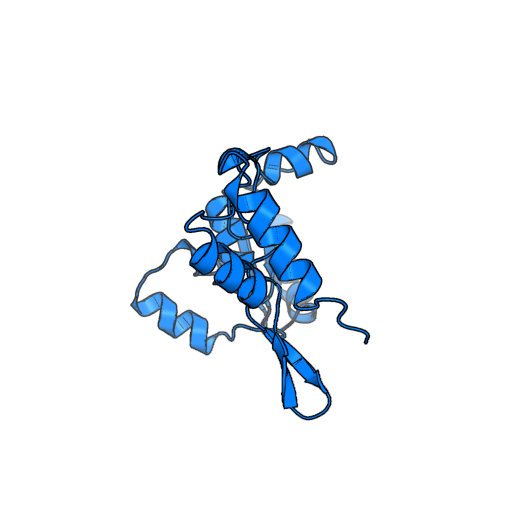112 -12.312 1.00 88.44 105 TYR A N 1
ATOM 806 C CA . TYR A 1 105 ? -2.728 -1.373 -13.034 1.00 88.44 105 TYR A CA 1
ATOM 807 C C . TYR A 1 105 ? -3.746 -0.249 -12.816 1.00 88.44 105 TYR A C 1
ATOM 809 O O . TYR A 1 105 ? -4.190 0.391 -13.770 1.00 88.44 105 TYR A O 1
ATOM 817 N N . ASN A 1 106 ? -4.027 0.080 -11.553 1.00 85.06 106 ASN A N 1
ATOM 818 C CA . ASN A 1 106 ? -4.997 1.106 -11.195 1.00 85.06 106 ASN A CA 1
ATOM 819 C C . ASN A 1 106 ? -4.614 2.482 -11.742 1.00 85.06 106 ASN A C 1
ATOM 821 O O . ASN A 1 106 ? -5.496 3.257 -12.081 1.00 85.06 106 ASN A O 1
ATOM 825 N N . ASN A 1 107 ? -3.332 2.810 -11.881 1.00 83.50 107 ASN A N 1
ATOM 826 C CA . ASN A 1 107 ? -2.899 4.113 -12.394 1.00 83.50 107 ASN A CA 1
ATOM 827 C C . ASN A 1 107 ? -2.579 4.111 -13.900 1.00 83.50 107 ASN A C 1
ATOM 829 O O . ASN A 1 107 ? -2.017 5.084 -14.399 1.00 83.50 107 ASN A O 1
ATOM 833 N N . GLY A 1 108 ? -2.953 3.053 -14.629 1.00 86.62 108 GLY A N 1
ATOM 834 C CA . GLY A 1 108 ? -2.811 2.987 -16.087 1.00 86.62 108 GLY A CA 1
ATOM 835 C C . GLY A 1 108 ? -1.370 2.815 -16.570 1.00 86.62 108 GLY A C 1
ATOM 836 O O . GLY A 1 108 ? -1.064 3.133 -17.715 1.00 86.62 108 GLY A O 1
ATOM 837 N N . PHE A 1 109 ? -0.465 2.328 -15.720 1.00 87.38 109 PHE A N 1
ATOM 838 C CA . PHE A 1 109 ? 0.896 2.020 -16.142 1.00 87.38 109 PHE A CA 1
ATOM 839 C C . PHE A 1 109 ? 0.913 0.760 -17.002 1.00 87.38 109 PHE A C 1
ATOM 841 O O . PHE A 1 109 ? 0.542 -0.340 -16.559 1.00 87.38 109 PHE A O 1
ATOM 848 N N . LYS A 1 110 ? 1.419 0.909 -18.227 1.00 86.25 110 LYS A N 1
ATOM 849 C CA . LYS A 1 110 ? 1.520 -0.192 -19.186 1.00 86.25 110 LYS A CA 1
ATOM 850 C C . LYS A 1 110 ? 2.421 -1.309 -18.656 1.00 86.25 110 LYS A C 1
ATOM 852 O O . LYS A 1 110 ? 2.046 -2.480 -18.711 1.00 86.25 110 LYS A O 1
ATOM 857 N N . TYR A 1 111 ? 3.556 -0.946 -18.055 1.00 89.12 111 TYR A N 1
ATOM 858 C CA . TYR A 1 111 ? 4.567 -1.896 -17.594 1.00 89.12 111 TYR A CA 1
ATOM 859 C C . TYR A 1 111 ? 4.638 -1.976 -16.064 1.00 89.12 111 TYR A C 1
ATOM 861 O O . TYR A 1 111 ? 4.727 -0.970 -15.363 1.00 89.12 111 TYR A O 1
ATOM 869 N N . LYS A 1 112 ? 4.620 -3.206 -15.553 1.00 91.75 112 LYS A N 1
ATOM 870 C CA . LYS A 1 112 ? 4.675 -3.575 -14.132 1.00 91.75 112 LYS A CA 1
ATOM 871 C C . LYS A 1 112 ? 5.663 -4.728 -13.966 1.00 91.75 112 LYS A C 1
ATOM 873 O O . LYS A 1 112 ? 5.457 -5.784 -14.572 1.00 91.75 112 LYS A O 1
ATOM 878 N N . LEU A 1 113 ? 6.720 -4.522 -13.194 1.00 92.19 113 LEU A N 1
ATOM 879 C CA . LEU A 1 113 ? 7.769 -5.496 -12.924 1.00 92.19 113 LEU A CA 1
ATOM 880 C C . LEU A 1 113 ? 7.711 -5.925 -11.461 1.00 92.19 113 LEU A C 1
ATOM 882 O O . LEU A 1 113 ? 7.883 -5.094 -10.567 1.00 92.19 113 LEU A O 1
ATOM 886 N N . LEU A 1 114 ? 7.537 -7.226 -11.243 1.00 92.44 114 LEU A N 1
ATOM 887 C CA . LEU A 1 114 ? 7.696 -7.833 -9.928 1.00 92.44 114 LEU A CA 1
ATOM 888 C C . LEU A 1 114 ? 9.157 -8.254 -9.714 1.00 92.44 114 LEU A C 1
ATOM 890 O O . LEU A 1 114 ? 9.727 -8.949 -10.561 1.00 92.44 114 LEU A O 1
ATOM 894 N N . VAL A 1 115 ? 9.748 -7.871 -8.581 1.00 92.62 115 VAL A N 1
ATOM 895 C CA . VAL A 1 115 ? 11.068 -8.356 -8.150 1.00 92.62 115 VAL A CA 1
ATOM 896 C C . VAL A 1 115 ? 10.938 -9.436 -7.074 1.00 92.62 115 VAL A C 1
ATOM 898 O O . VAL A 1 115 ? 10.336 -9.221 -6.028 1.00 92.62 115 VAL A O 1
ATOM 901 N N . GLY A 1 116 ? 11.546 -10.599 -7.312 1.00 87.56 116 GLY A N 1
ATOM 902 C CA . GLY A 1 116 ? 11.425 -11.791 -6.462 1.00 87.56 116 GLY A CA 1
ATOM 903 C C . GLY A 1 116 ? 12.221 -11.772 -5.152 1.00 87.56 116 GLY A C 1
ATOM 904 O O . GLY A 1 116 ? 12.308 -12.800 -4.491 1.00 87.56 116 GLY A O 1
ATOM 905 N N . THR A 1 117 ? 12.831 -10.643 -4.781 1.00 85.38 117 THR A N 1
ATOM 906 C CA . THR A 1 117 ? 13.593 -10.499 -3.526 1.00 85.38 117 THR A CA 1
ATOM 907 C C . THR A 1 117 ? 12.741 -10.130 -2.316 1.00 85.38 117 THR A C 1
ATOM 909 O O . THR A 1 117 ? 13.277 -10.090 -1.211 1.00 85.38 117 THR A O 1
ATOM 912 N N . GLY A 1 118 ? 11.471 -9.775 -2.516 1.00 82.62 118 GLY A N 1
ATOM 913 C CA . GLY A 1 118 ? 10.604 -9.283 -1.449 1.00 82.62 118 GLY A CA 1
ATOM 914 C C . GLY A 1 118 ? 9.443 -10.218 -1.141 1.00 82.62 118 GLY A C 1
ATOM 915 O O . GLY A 1 118 ? 9.665 -11.403 -0.903 1.00 82.62 118 GLY A O 1
ATOM 916 N N . VAL A 1 119 ? 8.227 -9.672 -1.070 1.00 82.31 119 VAL A N 1
ATOM 917 C CA . VAL A 1 119 ? 7.075 -10.384 -0.494 1.00 82.31 119 VAL A CA 1
ATOM 918 C C . VAL A 1 119 ? 6.525 -11.485 -1.398 1.00 82.31 119 VAL A C 1
ATOM 920 O O . VAL A 1 119 ? 6.406 -12.616 -0.935 1.00 82.31 119 VAL A O 1
ATOM 923 N N . ASN A 1 120 ? 6.157 -11.175 -2.646 1.00 87.81 120 ASN A N 1
ATOM 924 C CA . ASN A 1 120 ? 5.521 -12.160 -3.519 1.00 87.81 120 ASN A CA 1
ATOM 925 C C . ASN A 1 120 ? 6.524 -12.915 -4.391 1.00 87.81 120 ASN A C 1
ATOM 927 O O . ASN A 1 120 ? 7.407 -12.327 -5.023 1.00 8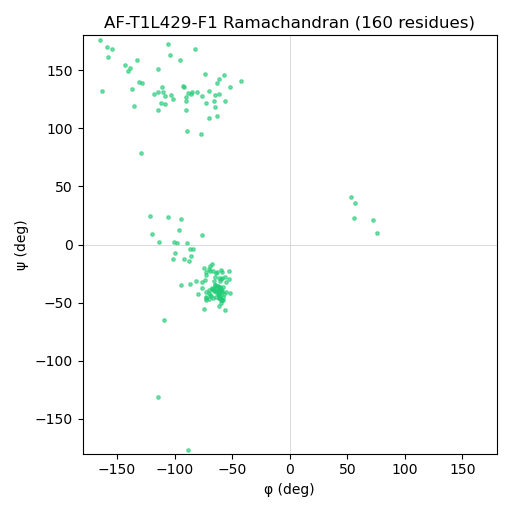7.81 120 ASN A O 1
ATOM 931 N N . SER A 1 121 ? 6.339 -14.233 -4.482 1.00 86.88 121 SER A N 1
ATOM 932 C CA . SER A 1 121 ? 7.148 -15.101 -5.344 1.00 86.88 121 SER A CA 1
ATOM 933 C C . SER A 1 121 ? 6.488 -15.350 -6.703 1.00 86.88 121 SER A C 1
ATOM 935 O O . SER A 1 121 ? 5.271 -15.272 -6.854 1.00 86.88 121 SER A O 1
ATOM 937 N N . LEU A 1 122 ? 7.281 -15.746 -7.705 1.00 87.69 122 LEU A N 1
ATOM 938 C CA . LEU A 1 122 ? 6.743 -16.136 -9.014 1.00 87.69 122 LEU A CA 1
ATOM 939 C C . LEU A 1 122 ? 5.754 -17.315 -8.922 1.00 87.69 122 LEU A C 1
ATOM 941 O O . LEU A 1 122 ? 4.864 -17.430 -9.759 1.00 87.69 122 LEU A O 1
ATOM 945 N N . ALA A 1 123 ? 5.908 -18.197 -7.930 1.00 87.88 123 ALA A N 1
ATOM 946 C CA . ALA A 1 123 ? 4.998 -19.321 -7.727 1.00 87.88 123 ALA A CA 1
ATOM 947 C C . ALA A 1 123 ? 3.612 -18.852 -7.257 1.00 87.88 123 ALA A C 1
ATOM 949 O O . ALA A 1 123 ? 2.610 -19.309 -7.795 1.00 87.88 123 ALA A O 1
ATOM 950 N N . GLU A 1 124 ? 3.558 -17.901 -6.323 1.00 86.00 124 GLU A N 1
ATOM 951 C CA . GLU A 1 124 ? 2.302 -17.293 -5.855 1.00 86.00 124 GLU A CA 1
ATOM 952 C C . GLU A 1 124 ? 1.596 -16.534 -6.983 1.00 86.00 124 GLU A C 1
ATOM 954 O O . GLU A 1 124 ? 0.394 -16.675 -7.173 1.00 86.00 124 G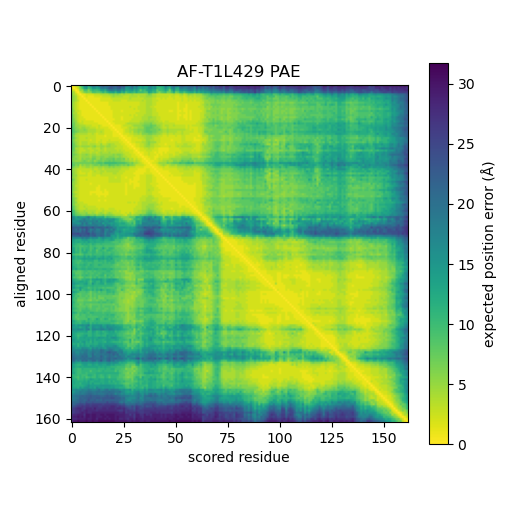LU A O 1
ATOM 959 N N . VAL A 1 125 ? 2.352 -15.801 -7.807 1.00 86.44 125 VAL A N 1
ATOM 960 C CA . VAL A 1 125 ? 1.798 -15.096 -8.975 1.00 86.44 125 VAL A CA 1
ATOM 961 C C . VAL A 1 125 ? 1.118 -16.055 -9.950 1.00 86.44 125 VAL A C 1
ATOM 963 O O . VAL A 1 125 ? 0.065 -15.734 -10.496 1.00 86.44 125 VAL A O 1
ATOM 966 N N . LYS A 1 126 ? 1.706 -17.237 -10.174 1.00 86.12 126 LYS A N 1
ATOM 967 C CA . LYS A 1 126 ? 1.108 -18.259 -11.044 1.00 86.12 126 LYS A CA 1
ATOM 968 C C . LYS A 1 126 ? -0.211 -18.786 -10.486 1.00 86.12 126 LYS A C 1
ATOM 970 O O . LYS A 1 126 ? -1.109 -19.030 -11.274 1.00 86.12 126 LYS A O 1
ATOM 975 N N . GLN A 1 127 ? -0.338 -18.896 -9.163 1.00 84.62 127 GLN A N 1
ATOM 976 C CA . GLN A 1 127 ? -1.598 -19.290 -8.526 1.00 84.62 127 GLN A CA 1
ATOM 977 C C . GLN A 1 127 ? -2.679 -18.226 -8.733 1.00 84.62 127 GLN A C 1
ATOM 979 O O . GLN A 1 127 ? -3.812 -18.569 -9.042 1.00 84.62 127 GLN A O 1
ATOM 984 N N . PHE A 1 128 ? -2.331 -16.936 -8.648 1.00 77.88 128 PHE A N 1
ATOM 985 C CA . PHE A 1 128 ? -3.283 -15.866 -8.963 1.00 77.88 128 PHE A CA 1
ATOM 986 C C . PHE A 1 128 ? -3.738 -15.920 -10.422 1.00 77.88 128 PHE A C 1
ATOM 988 O O . PHE A 1 128 ? -4.908 -15.703 -10.698 1.00 77.88 128 PHE A O 1
ATOM 995 N N . ALA A 1 129 ? -2.836 -16.207 -11.364 1.00 68.12 129 ALA A N 1
ATOM 996 C CA . ALA A 1 129 ? -3.160 -16.203 -12.790 1.00 68.12 129 ALA A CA 1
ATOM 997 C C . ALA A 1 129 ? -4.279 -17.193 -13.166 1.00 68.12 129 ALA A C 1
ATOM 999 O O . ALA A 1 129 ? -5.046 -16.906 -14.089 1.00 68.12 129 ALA A O 1
ATOM 1000 N N . ASP A 1 130 ? -4.413 -18.297 -12.427 1.00 74.62 130 ASP A N 1
ATOM 1001 C CA . ASP A 1 130 ? -5.502 -19.261 -12.604 1.00 74.62 130 ASP A CA 1
ATOM 1002 C C . ASP A 1 130 ? -6.876 -18.636 -12.277 1.00 74.62 130 ASP A C 1
ATOM 1004 O O . ASP A 1 130 ? -7.857 -18.885 -12.983 1.00 74.62 130 ASP A O 1
ATOM 1008 N N . ASP A 1 131 ? -6.919 -17.729 -11.294 1.00 76.75 131 ASP A N 1
ATOM 1009 C CA . ASP A 1 131 ? -8.111 -16.979 -10.869 1.00 76.75 131 ASP A CA 1
ATOM 1010 C C . ASP A 1 131 ? -8.344 -15.676 -11.674 1.00 76.75 131 ASP A C 1
ATOM 1012 O O . ASP A 1 131 ? -9.347 -14.985 -11.481 1.00 76.75 131 ASP A O 1
ATOM 1016 N N . LYS A 1 132 ? -7.429 -15.326 -12.594 1.00 71.44 132 LYS A N 1
ATOM 1017 C CA . LYS A 1 132 ? -7.467 -14.154 -13.502 1.00 71.44 132 LYS A CA 1
ATOM 1018 C C . LYS A 1 132 ? -7.669 -12.743 -12.879 1.00 71.44 132 LYS A C 1
ATOM 1020 O O . LYS A 1 132 ? -8.352 -11.919 -13.495 1.00 71.44 132 LYS A O 1
ATOM 1025 N N . PRO A 1 133 ? -7.062 -12.368 -11.739 1.00 81.69 133 PRO A N 1
ATOM 1026 C CA . PRO A 1 133 ? -7.052 -10.984 -11.278 1.00 81.69 133 PRO A CA 1
ATOM 1027 C C . PRO A 1 133 ? -6.028 -10.166 -12.085 1.00 81.69 133 PRO A C 1
ATOM 1029 O O . PRO A 1 133 ? -4.834 -10.157 -11.783 1.00 81.69 133 PRO A O 1
ATOM 1032 N N . GLU A 1 134 ? -6.478 -9.488 -13.145 1.00 82.94 134 GLU A N 1
ATOM 1033 C CA . GLU A 1 134 ? -5.609 -8.698 -14.040 1.00 82.94 134 GLU A CA 1
ATOM 1034 C C . GLU A 1 134 ? -4.789 -7.620 -13.310 1.00 82.94 134 GLU A C 1
ATOM 1036 O O . GLU A 1 134 ? -3.684 -7.273 -13.735 1.00 82.94 134 GLU A O 1
ATOM 1041 N N . ASP A 1 135 ? -5.303 -7.109 -12.192 1.00 84.00 135 ASP A N 1
ATOM 1042 C CA . ASP A 1 135 ? -4.660 -6.093 -11.365 1.00 84.00 135 ASP A CA 1
ATOM 1043 C C . ASP A 1 135 ? -3.494 -6.632 -10.525 1.00 84.00 135 ASP A C 1
ATOM 1045 O O . ASP A 1 135 ? -2.612 -5.863 -10.142 1.00 84.00 135 ASP A O 1
ATOM 1049 N N . LEU A 1 136 ? -3.426 -7.944 -10.294 1.00 87.88 136 LEU A N 1
ATOM 1050 C CA . LEU A 1 136 ? -2.357 -8.586 -9.521 1.00 87.88 136 LEU A CA 1
ATOM 1051 C C . LEU A 1 136 ? -1.279 -9.232 -10.398 1.00 87.88 136 LEU A C 1
ATOM 1053 O O . LEU A 1 136 ? -0.244 -9.665 -9.881 1.00 87.88 136 LEU A O 1
ATOM 1057 N N . ILE A 1 137 ? -1.489 -9.289 -11.716 1.00 90.75 137 ILE A N 1
ATOM 1058 C CA . ILE A 1 137 ? -0.579 -9.958 -12.648 1.00 90.75 137 ILE A CA 1
ATOM 1059 C C . ILE A 1 137 ? 0.481 -8.964 -13.161 1.00 90.75 137 ILE A C 1
ATOM 1061 O O . ILE A 1 137 ? 0.162 -7.988 -13.851 1.00 90.75 137 ILE A O 1
ATOM 1065 N N . PRO A 1 138 ? 1.775 -9.180 -12.854 1.00 91.06 138 PRO A N 1
ATOM 1066 C CA . PRO A 1 138 ? 2.839 -8.342 -13.381 1.00 91.06 138 PRO A CA 1
ATOM 1067 C C . PRO A 1 138 ? 3.070 -8.639 -14.866 1.00 91.06 138 PRO A C 1
ATOM 1069 O O . PRO A 1 138 ? 2.993 -9.778 -15.314 1.00 91.06 138 PRO A O 1
ATOM 1072 N N . SER A 1 139 ? 3.436 -7.613 -15.635 1.00 90.38 139 SER A N 1
ATOM 1073 C CA . SER A 1 139 ? 3.823 -7.794 -17.045 1.00 90.38 139 SER A CA 1
ATOM 1074 C C . SER A 1 139 ? 5.194 -8.459 -17.208 1.00 90.38 139 SER A C 1
ATOM 1076 O O . SER A 1 139 ? 5.472 -9.057 -18.239 1.00 90.38 139 SER A O 1
ATOM 1078 N N . HIS A 1 140 ? 6.065 -8.307 -16.208 1.00 90.62 140 HIS A N 1
ATOM 1079 C CA . HIS A 1 140 ? 7.437 -8.800 -16.215 1.00 90.62 140 HIS A CA 1
ATOM 1080 C C . HIS A 1 140 ? 7.814 -9.292 -14.816 1.00 90.62 140 HIS A C 1
ATOM 1082 O O . HIS A 1 140 ? 7.299 -8.798 -13.810 1.00 90.62 140 HIS A O 1
ATOM 1088 N N . PHE A 1 141 ? 8.774 -10.210 -14.745 1.00 90.62 141 PHE A N 1
ATOM 1089 C CA . PHE A 1 141 ? 9.358 -10.678 -13.492 1.00 90.62 141 PHE A CA 1
ATOM 1090 C C . PHE A 1 141 ? 10.884 -10.650 -13.571 1.00 90.62 141 PHE A C 1
ATOM 1092 O O . PHE A 1 141 ? 11.465 -11.046 -14.582 1.00 90.62 141 PHE A O 1
ATOM 1099 N N . ALA A 1 142 ? 11.530 -10.233 -12.485 1.00 90.44 142 ALA A N 1
ATOM 1100 C CA . ALA A 1 142 ? 12.965 -10.382 -12.291 1.00 90.44 142 ALA A CA 1
ATOM 1101 C C . ALA A 1 142 ? 1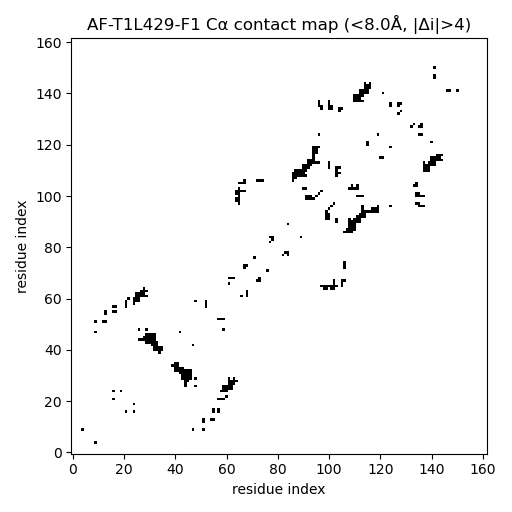3.228 -11.045 -10.932 1.00 90.44 142 ALA A C 1
ATOM 1103 O O . ALA A 1 142 ? 12.602 -10.669 -9.944 1.00 90.44 142 ALA A O 1
ATOM 1104 N N . PRO A 1 143 ? 14.186 -11.980 -10.816 1.00 88.00 143 PRO A N 1
ATOM 1105 C CA . PRO A 1 143 ? 14.485 -12.618 -9.533 1.00 88.00 143 PRO A CA 1
ATOM 1106 C C . PRO A 1 143 ? 15.019 -11.626 -8.490 1.00 88.00 143 PRO A C 1
ATOM 1108 O O . PRO A 1 143 ? 14.890 -11.860 -7.296 1.00 88.00 143 PRO A O 1
ATOM 1111 N N . SER A 1 144 ? 15.614 -10.515 -8.930 1.00 88.12 144 SER A N 1
ATOM 1112 C CA . SER A 1 144 ? 16.095 -9.422 -8.086 1.00 88.12 144 SER A CA 1
ATOM 1113 C C . SER A 1 144 ? 16.226 -8.137 -8.897 1.00 88.12 144 SER A C 1
ATOM 1115 O O . SER A 1 144 ? 16.195 -8.170 -10.130 1.00 88.12 144 SER A O 1
ATOM 1117 N N . LEU A 1 145 ? 16.461 -7.009 -8.219 1.00 85.12 145 LEU A N 1
ATOM 1118 C CA . LEU A 1 145 ? 16.760 -5.746 -8.898 1.00 85.12 145 LEU A CA 1
ATOM 1119 C C . LEU A 1 145 ? 18.044 -5.828 -9.746 1.00 85.12 145 LEU A C 1
ATOM 1121 O O . LEU A 1 145 ? 18.123 -5.186 -10.781 1.00 85.12 145 LEU A O 1
ATOM 1125 N N . ASN A 1 146 ? 19.020 -6.673 -9.396 1.00 85.50 146 ASN A N 1
ATOM 1126 C CA . ASN A 1 146 ? 20.183 -6.912 -10.263 1.00 85.50 146 ASN A CA 1
ATOM 1127 C C . ASN A 1 146 ? 19.790 -7.615 -11.577 1.00 85.50 146 ASN A C 1
ATOM 1129 O O . ASN A 1 146 ? 20.378 -7.375 -12.628 1.00 85.50 146 ASN A O 1
ATOM 1133 N N . GLY A 1 147 ? 18.749 -8.453 -11.542 1.00 78.62 147 GLY A N 1
ATOM 1134 C CA . GLY A 1 147 ? 18.155 -9.042 -12.742 1.00 78.62 147 GLY A CA 1
ATOM 1135 C C . GLY A 1 147 ? 17.551 -8.005 -13.695 1.00 78.62 147 GLY A C 1
ATOM 1136 O O . GLY A 1 147 ? 17.494 -8.260 -14.897 1.00 78.62 147 GLY A O 1
ATOM 1137 N N . LEU A 1 148 ? 17.180 -6.817 -13.195 1.00 76.12 148 LEU A N 1
ATOM 1138 C CA . LEU A 1 148 ? 16.694 -5.710 -14.023 1.00 76.12 148 LEU A CA 1
ATOM 1139 C C . LEU A 1 148 ? 17.735 -5.264 -15.044 1.00 76.12 148 LEU A C 1
ATOM 1141 O O . LEU A 1 148 ? 17.374 -4.939 -16.166 1.00 76.12 148 LEU A O 1
ATOM 1145 N N . ILE A 1 149 ? 19.019 -5.284 -14.680 1.00 75.06 149 ILE A N 1
ATOM 1146 C CA . ILE A 1 149 ? 20.106 -4.889 -15.581 1.00 75.06 149 ILE A CA 1
ATOM 1147 C C . ILE A 1 149 ? 20.068 -5.749 -16.850 1.00 75.06 149 ILE A C 1
ATOM 1149 O O . ILE A 1 149 ? 20.156 -5.223 -17.954 1.00 75.06 149 ILE A O 1
ATOM 1153 N N . ARG A 1 150 ? 19.838 -7.061 -16.709 1.00 70.81 150 ARG A N 1
ATOM 1154 C CA . ARG A 1 150 ? 19.699 -7.974 -17.853 1.00 70.81 150 ARG A CA 1
ATOM 1155 C C . ARG A 1 150 ? 18.477 -7.634 -18.703 1.00 70.81 150 ARG A C 1
ATOM 1157 O O . ARG A 1 150 ? 18.609 -7.551 -19.913 1.00 70.81 150 ARG A O 1
ATOM 1164 N N . LEU A 1 151 ? 17.327 -7.377 -18.078 1.00 69.56 151 LEU A N 1
ATOM 1165 C CA . LEU A 1 151 ? 16.096 -6.967 -18.771 1.00 69.56 151 LEU A CA 1
ATOM 1166 C C . LEU A 1 151 ? 16.265 -5.651 -19.534 1.00 69.56 151 LEU A C 1
ATOM 1168 O O . LEU A 1 151 ? 15.858 -5.559 -20.685 1.00 69.56 151 LEU A O 1
ATOM 1172 N N . ILE A 1 152 ? 16.894 -4.652 -18.915 1.00 71.19 152 ILE A N 1
ATOM 1173 C CA . ILE A 1 152 ? 17.186 -3.364 -19.545 1.00 71.19 152 ILE A CA 1
ATOM 1174 C C . ILE A 1 152 ? 18.098 -3.571 -20.752 1.00 71.19 152 ILE A C 1
ATOM 1176 O O . ILE A 1 152 ? 17.798 -3.042 -21.813 1.00 71.19 152 ILE A O 1
ATOM 1180 N N . PHE A 1 153 ? 19.166 -4.362 -20.630 1.00 66.25 153 PHE A N 1
ATOM 1181 C CA . PHE A 1 153 ? 20.058 -4.619 -21.760 1.00 66.25 153 PHE A CA 1
ATOM 1182 C C . PHE A 1 153 ? 19.396 -5.433 -22.874 1.00 66.25 153 PHE A C 1
ATOM 1184 O O . PHE A 1 153 ? 19.625 -5.130 -24.037 1.00 66.25 153 PHE A O 1
ATOM 1191 N N . THR A 1 154 ? 18.549 -6.411 -22.556 1.00 62.06 154 THR A N 1
ATOM 1192 C CA . THR A 1 154 ? 17.823 -7.181 -23.576 1.00 62.06 154 THR A CA 1
ATOM 1193 C C . THR A 1 154 ? 16.779 -6.320 -24.297 1.00 62.06 154 THR A C 1
ATOM 1195 O O . THR A 1 154 ? 16.728 -6.339 -25.517 1.00 62.06 154 THR A O 1
ATOM 1198 N N . VAL A 1 155 ? 16.004 -5.505 -23.571 1.00 56.12 155 VAL A N 1
ATOM 1199 C CA . VAL A 1 155 ? 14.907 -4.699 -24.144 1.00 56.12 155 VAL A CA 1
ATOM 1200 C C . VAL A 1 155 ? 15.400 -3.395 -24.791 1.00 56.12 155 VAL A C 1
ATOM 1202 O O . VAL A 1 155 ? 14.805 -2.932 -25.761 1.00 56.12 155 VAL A O 1
ATOM 1205 N N . LEU A 1 156 ? 16.486 -2.782 -24.298 1.00 51.25 156 LEU A N 1
ATOM 1206 C CA . LEU A 1 156 ? 17.072 -1.593 -24.935 1.00 51.25 156 LEU A CA 1
ATOM 1207 C C . LEU A 1 156 ? 17.815 -1.924 -26.227 1.00 51.25 156 LEU A C 1
ATOM 1209 O O . LEU A 1 156 ? 17.829 -1.075 -27.112 1.00 51.25 156 LEU A O 1
ATOM 1213 N N . PHE A 1 157 ? 18.405 -3.117 -26.366 1.00 49.22 157 PHE A N 1
ATOM 1214 C CA . PHE A 1 157 ? 19.021 -3.509 -27.638 1.00 49.22 157 PHE A CA 1
ATOM 1215 C C . PHE A 1 157 ? 17.980 -3.627 -28.757 1.00 49.22 157 PHE A C 1
ATOM 1217 O O . PHE A 1 157 ? 18.240 -3.162 -29.863 1.00 49.22 157 PHE A O 1
ATOM 1224 N N . ASP A 1 158 ? 16.776 -4.115 -28.454 1.00 43.03 158 ASP A N 1
ATOM 1225 C CA . ASP A 1 158 ? 15.680 -4.174 -29.430 1.00 43.03 158 ASP A CA 1
ATOM 1226 C C . ASP A 1 158 ? 15.132 -2.778 -29.804 1.00 43.03 158 ASP A C 1
ATOM 1228 O O . ASP A 1 158 ? 14.577 -2.596 -30.885 1.00 43.03 158 ASP A O 1
ATOM 1232 N N . LEU A 1 159 ? 15.314 -1.766 -28.942 1.00 39.03 159 LEU A N 1
ATOM 1233 C CA . LEU A 1 159 ? 14.901 -0.371 -29.175 1.00 39.03 159 LEU A CA 1
ATOM 1234 C C . LEU A 1 159 ? 15.988 0.515 -29.812 1.00 39.03 159 LEU A C 1
ATOM 1236 O O . LEU A 1 159 ? 15.677 1.626 -30.233 1.00 39.03 159 LEU A O 1
ATOM 1240 N N . LEU A 1 160 ? 17.242 0.054 -29.870 1.00 31.98 160 LEU A N 1
ATOM 1241 C CA . LEU A 1 160 ? 18.387 0.773 -30.455 1.00 31.98 160 LEU A CA 1
ATOM 1242 C C . LEU A 1 160 ? 18.710 0.337 -31.898 1.00 31.98 160 LEU A C 1
ATOM 1244 O O . LEU A 1 160 ? 19.658 0.855 -32.483 1.00 31.98 160 LEU A O 1
ATOM 1248 N N . ILE A 1 161 ? 17.931 -0.590 -32.472 1.00 33.31 161 ILE A N 1
ATOM 1249 C CA . ILE A 1 161 ? 18.067 -1.074 -33.863 1.00 33.31 161 ILE A CA 1
ATOM 1250 C C . ILE A 1 161 ? 16.944 -0.514 -34.776 1.00 33.31 161 ILE A C 1
ATOM 1252 O O . ILE A 1 161 ? 16.640 -1.076 -35.824 1.00 33.31 161 ILE A O 1
ATOM 1256 N N . ILE A 1 162 ? 16.337 0.628 -34.427 1.00 35.50 162 ILE A N 1
ATOM 1257 C CA . ILE A 1 162 ? 15.455 1.389 -35.339 1.00 35.50 162 ILE A CA 1
ATOM 1258 C C . ILE A 1 162 ? 15.926 2.836 -35.429 1.00 35.50 162 ILE A C 1
ATOM 1260 O O . ILE A 1 162 ? 16.156 3.438 -34.356 1.00 35.50 162 ILE A O 1
#

Secondary structure (DSSP, 8-state):
------HHHHHHHHHHHTTS-GGG-EES----EEE-GGG-EEE-HHHHHHHHHHHH--PPEE-STTS--SSS-HHHHHHHH-TT--GGG-EEEES-IIIIIHHHHHTT-SEEEEETTSS--HHHHHHHHHH--TTT--SEEESSHHHHHHHHHHHHHHHS--

Solvent-accessible surface area (backbone atoms only — not comparable to full-atom values): 9179 Å² total; per-residue (Å²): 135,86,80,85,82,48,72,69,55,54,51,53,50,35,62,51,58,63,75,51,63,62,90,78,38,69,35,76,47,67,49,49,59,47,87,40,80,94,79,38,79,39,81,28,54,19,48,56,50,54,54,40,27,68,74,50,73,44,72,61,46,51,61,30,66,31,49,70,27,91,90,52,44,62,63,56,61,48,28,74,81,39,72,82,71,45,40,80,83,37,70,36,76,33,30,36,34,79,31,40,25,19,25,17,46,64,68,57,26,67,35,21,34,35,25,44,74,57,79,43,45,73,69,59,51,54,58,45,57,77,74,60,52,73,42,46,56,53,77,40,79,28,71,28,77,74,44,43,58,57,52,50,55,60,56,47,54,70,63,68,77,113

Foldseek 3Di:
DDPPDDPVVLVVVLVVLLPDDLVPAADQDQDQWDADPPRDTHGDSNVSQVVSCVSSVRHHHHCAFLDQRPVHGVVVVVCVVVVPDDLAPDAFEEAFQRGGLLNSVNSNRPAYEHAQPDDDHPVVLVVVVVVPPVSRHGPYYAPHPVSVVVVCVVVVVVVVPD

pLDDT: mean 82.43, std 13.81, range [31.98, 96.75]

InterPro domains:
  IPR023214 HAD superfamily [G3DSA:3.40.50.1000] (4-64)
  IPR023214 HAD superfamily [G3DSA:3.40.50.1000] (65-145)
  IPR036412 HAD-like superfamily [SSF56784] (26-149)